Protein AF-A0A9P6QU94-F1 (afdb_monomer_lite)

Sequence (154 aa):
MSHHCHNEAHAHGHGHSHGHGHDDHDHDHDESPDSGLVHESLYQRIDHDNVTCLNEAEPNSGRSVIKPWHEKMDDTKFVESDADEQLIFRIPFTGLVKLKSITLRNDSGETAPRKMKAFINKDDLDFDNAESTVPTQEWDLVEDTHGQVAEYST

Radius of gyration: 29.82 Å; chains: 1; bounding box: 82×68×72 Å

Organism: NCBI:txid64522

Secondary structure (DSSP, 8-state):
-----------------------------------S-----GGGGB-GGG-EEETBSSTTHHHHT---GGGTT-TTS---BSSSS--EEE--BSS-----EEEE---SSTTS--EEEE-SS-S---HHHHHHSPPSEEEEPPPPSSSPPEEEE-

Foldseek 3Di:
DDDDDDDDDDDDDDDDDDDDDDDPPPPPPPCPPDDDDPPPDCLVFWPLVPKDKPQWQDHCLLSQQSDDPVCPLPPPRHTAGNPDLDMDIDIDTNDDDDAFKDKDWFDADPSGDQKDFAAPPDPPDDPVCVVVDDGP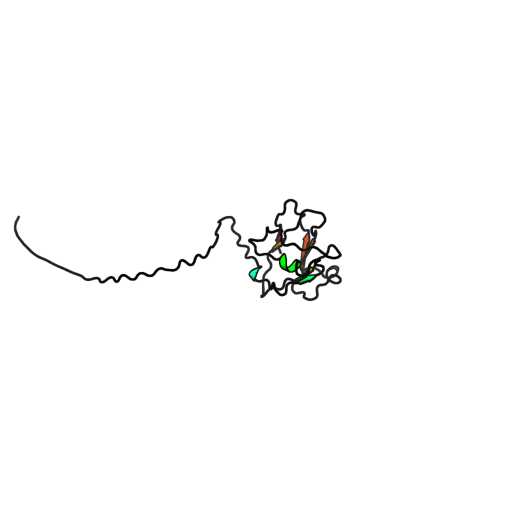DMDGDDRDPDRDIDIGGD

pLDDT: mean 79.95, std 20.65, range [36.78, 97.12]

InterPro domains:
  IPR008979 Galactose-binding-like domain superfamily [SSF49785] (30-149)
  IPR010400 PITH domain [PF06201] (38-153)
  IPR010400 PITH domain [PS51532] (31-154)
  IPR037047 PITH domain superfamily [G3DSA:2.60.120.470] (30-154)
  IPR045099 PITH domain-containing protein 1-like [PTHR12175] (16-153)

Structure (mmCIF, N/CA/C/O backbone):
data_AF-A0A9P6QU94-F1
#
_entry.id   AF-A0A9P6QU94-F1
#
loop_
_atom_site.group_PDB
_atom_site.id
_atom_site.type_symbol
_atom_site.label_atom_id
_atom_site.label_alt_id
_atom_site.label_comp_id
_atom_site.label_asym_id
_atom_site.label_entity_id
_atom_site.label_seq_id
_atom_site.pdbx_PDB_ins_code
_atom_site.Cartn_x
_atom_site.Cartn_y
_atom_site.Cartn_z
_atom_site.occupancy
_atom_site.B_iso_or_equiv
_atom_site.auth_seq_id
_atom_site.auth_comp_id
_atom_site.auth_asym_id
_atom_site.auth_atom_id
_atom_site.pdbx_PDB_model_num
ATOM 1 N N . MET A 1 1 ? 67.430 -48.286 55.927 1.00 39.34 1 MET A N 1
ATOM 2 C CA . MET A 1 1 ? 65.963 -48.109 55.903 1.00 39.34 1 MET A CA 1
ATOM 3 C C . MET A 1 1 ? 65.437 -49.151 54.918 1.00 39.34 1 MET A C 1
ATOM 5 O O . MET A 1 1 ? 65.597 -48.956 53.728 1.00 39.34 1 MET A O 1
ATOM 9 N N . SER A 1 2 ? 65.241 -50.411 55.307 1.00 38.47 2 SER A N 1
ATOM 10 C CA . SER A 1 2 ? 64.190 -50.974 56.178 1.00 38.47 2 SER A CA 1
ATOM 11 C C . SER A 1 2 ? 62.830 -51.123 55.472 1.00 38.47 2 SER A C 1
ATOM 13 O O . SER A 1 2 ? 62.085 -50.162 55.385 1.00 38.47 2 SER A O 1
ATOM 15 N N . HIS A 1 3 ? 62.569 -52.357 55.014 1.00 44.31 3 HIS A N 1
ATOM 16 C CA . HIS A 1 3 ? 61.341 -53.169 55.144 1.00 44.31 3 HIS A CA 1
ATOM 17 C C . HIS A 1 3 ? 59.949 -52.685 54.638 1.00 44.31 3 HIS A C 1
ATOM 19 O O . HIS A 1 3 ? 59.348 -51.796 55.215 1.00 44.31 3 HIS A O 1
ATOM 25 N N . HIS A 1 4 ? 59.410 -53.479 53.690 1.00 43.16 4 HIS A N 1
ATOM 26 C CA . HIS A 1 4 ? 58.089 -54.167 53.654 1.00 43.16 4 HIS A CA 1
ATOM 27 C C . HIS A 1 4 ? 56.714 -53.426 53.586 1.00 43.16 4 HIS A C 1
ATOM 29 O O . HIS A 1 4 ? 56.308 -52.778 54.537 1.00 43.16 4 HIS A O 1
ATOM 35 N N . CYS A 1 5 ? 55.936 -53.828 52.553 1.00 43.69 5 CYS A N 1
ATOM 36 C CA . CYS A 1 5 ? 54.506 -54.264 52.503 1.00 43.69 5 CYS A CA 1
ATOM 37 C C . CYS A 1 5 ? 53.276 -53.306 52.477 1.00 43.69 5 CYS A C 1
ATOM 39 O O . CYS A 1 5 ? 53.200 -52.379 53.269 1.00 43.69 5 CYS A O 1
ATOM 41 N N . HIS A 1 6 ? 52.256 -53.752 51.691 1.00 41.62 6 HIS A N 1
ATOM 42 C CA . HIS A 1 6 ? 50.779 -53.495 51.711 1.00 41.62 6 HIS A CA 1
ATOM 43 C C . HIS A 1 6 ? 50.284 -52.062 51.379 1.00 41.62 6 HIS A C 1
ATOM 45 O O . HIS A 1 6 ? 50.983 -51.112 51.679 1.00 41.62 6 HIS A O 1
ATOM 51 N N . ASN A 1 7 ? 49.088 -51.755 50.846 1.00 39.59 7 ASN A N 1
ATOM 52 C CA . ASN A 1 7 ? 47.907 -52.395 50.218 1.00 39.59 7 ASN A CA 1
ATOM 53 C C . ASN A 1 7 ? 46.872 -51.251 49.977 1.00 39.59 7 ASN A C 1
ATOM 55 O O . ASN A 1 7 ? 47.083 -50.152 50.478 1.00 39.59 7 ASN A O 1
ATOM 59 N N . GLU A 1 8 ? 45.743 -51.561 49.318 1.00 41.88 8 GLU A N 1
ATOM 60 C CA . GLU A 1 8 ? 44.459 -50.808 49.243 1.00 41.88 8 GLU A CA 1
ATOM 61 C C . GLU A 1 8 ? 44.306 -49.788 48.094 1.00 41.88 8 GLU A C 1
ATOM 63 O O . GLU A 1 8 ? 45.234 -49.051 47.793 1.00 41.88 8 GLU A O 1
ATOM 68 N N . ALA A 1 9 ? 43.147 -49.551 47.462 1.00 43.12 9 ALA A N 1
ATOM 69 C CA . ALA A 1 9 ? 41.930 -50.282 47.046 1.00 43.12 9 ALA A CA 1
ATOM 70 C C . ALA A 1 9 ? 40.919 -49.208 46.534 1.00 43.12 9 ALA A C 1
ATOM 72 O O . ALA A 1 9 ? 41.046 -48.046 46.909 1.00 43.12 9 ALA A O 1
ATOM 73 N N . HIS A 1 10 ? 39.881 -49.628 45.780 1.00 38.03 10 HIS A N 1
ATOM 74 C CA . HIS A 1 10 ? 38.630 -48.898 45.415 1.00 38.03 10 HIS A CA 1
ATOM 75 C C . HIS A 1 10 ? 38.697 -47.947 44.187 1.00 38.03 10 HIS A C 1
ATOM 77 O O . HIS A 1 10 ? 39.646 -47.194 44.052 1.00 38.03 10 HIS A O 1
ATOM 83 N N . ALA A 1 11 ? 37.736 -47.851 43.251 1.00 41.53 11 ALA A N 1
ATOM 84 C CA . ALA A 1 11 ? 36.452 -48.518 42.993 1.00 41.53 11 ALA A CA 1
ATOM 85 C C . ALA A 1 11 ? 35.914 -48.162 41.569 1.00 41.53 11 ALA A C 1
ATOM 87 O O . ALA A 1 11 ? 36.226 -47.107 41.034 1.00 41.53 11 ALA A O 1
ATOM 88 N N . HIS A 1 12 ? 35.102 -49.076 41.015 1.00 43.19 12 HIS A N 1
ATOM 89 C CA . HIS A 1 12 ? 33.995 -49.005 40.028 1.00 43.19 12 HIS A CA 1
ATOM 90 C C . HIS A 1 12 ? 33.697 -47.755 39.162 1.00 43.19 12 HIS A C 1
ATOM 92 O O . HIS A 1 12 ? 33.525 -46.655 39.674 1.00 43.19 12 HIS A O 1
ATOM 98 N N . GLY A 1 13 ? 33.356 -47.993 37.881 1.00 36.78 13 GLY A N 1
ATOM 99 C CA . GLY A 1 13 ? 32.503 -47.086 37.093 1.00 36.78 13 GLY A CA 1
ATOM 100 C C . GLY A 1 13 ? 32.237 -47.521 35.642 1.00 36.78 13 GLY A C 1
ATOM 101 O O . GLY A 1 13 ? 33.089 -47.350 34.781 1.00 36.78 13 GLY A O 1
ATOM 102 N N . HIS A 1 14 ? 31.045 -48.071 35.381 1.00 48.53 14 HIS A N 1
ATOM 103 C CA . HIS A 1 14 ? 30.462 -48.373 34.061 1.00 48.53 14 HIS A CA 1
ATOM 104 C C . HIS A 1 14 ? 30.271 -47.108 33.197 1.00 48.53 14 HIS A C 1
ATOM 106 O O . HIS A 1 14 ? 29.792 -46.100 33.708 1.00 48.53 14 HIS A O 1
ATOM 112 N N . GLY A 1 15 ? 30.506 -47.188 31.881 1.00 37.91 15 GLY A N 1
ATOM 113 C CA . GLY A 1 15 ? 30.147 -46.123 30.933 1.00 37.91 15 GLY A CA 1
ATOM 114 C C . GLY A 1 15 ? 29.802 -46.669 29.548 1.00 37.91 15 GLY A C 1
ATOM 115 O O . GLY A 1 15 ? 30.680 -47.099 28.809 1.00 37.91 15 GLY A O 1
ATOM 116 N N . HIS A 1 16 ? 28.508 -46.689 29.235 1.00 45.09 16 HIS A N 1
ATOM 117 C CA . HIS A 1 16 ? 27.905 -47.162 27.990 1.00 45.09 16 HIS A CA 1
ATOM 118 C C . HIS A 1 16 ? 28.180 -46.203 26.819 1.00 45.09 16 HIS A C 1
ATOM 120 O O . HIS A 1 16 ? 27.986 -44.998 26.958 1.00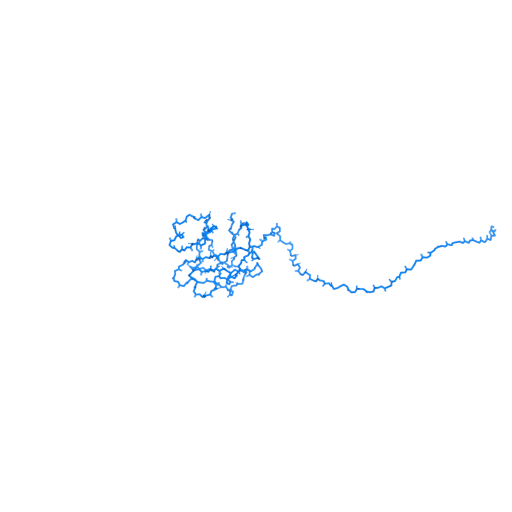 45.09 16 HIS A O 1
ATOM 126 N N . SER A 1 17 ? 28.560 -46.732 25.650 1.00 50.50 17 SER A N 1
ATOM 127 C CA . SER A 1 17 ? 28.591 -45.971 24.397 1.00 50.50 17 SER A CA 1
ATOM 128 C C . SER A 1 17 ? 27.202 -45.965 23.753 1.00 50.50 17 SER A C 1
ATOM 130 O O . SER A 1 17 ? 26.735 -47.006 23.290 1.00 50.50 17 SER A O 1
ATOM 132 N N . HIS A 1 18 ? 26.566 -44.800 23.679 1.00 47.78 18 HIS A N 1
ATOM 133 C CA . HIS A 1 18 ? 25.443 -44.563 22.777 1.00 47.78 18 HIS A CA 1
ATOM 134 C C . HIS A 1 18 ? 25.819 -43.437 21.821 1.00 47.78 18 HIS A C 1
ATOM 136 O O . HIS A 1 18 ? 26.002 -42.294 22.230 1.00 47.78 18 HIS A O 1
ATOM 142 N N . GLY A 1 19 ? 25.949 -43.792 20.543 1.00 47.59 19 GLY A N 1
ATOM 143 C CA . GLY A 1 19 ? 25.890 -42.828 19.460 1.00 47.59 19 GLY A CA 1
ATOM 144 C C . GLY A 1 19 ? 24.465 -42.303 19.339 1.00 47.59 19 GLY A C 1
ATOM 145 O O . GLY A 1 19 ? 23.517 -43.084 19.284 1.00 47.59 19 GLY A O 1
ATOM 146 N N . HIS A 1 20 ? 24.338 -40.986 19.288 1.00 48.16 20 HIS A N 1
ATOM 147 C CA . HIS A 1 20 ? 23.169 -40.305 18.764 1.00 48.16 20 HIS A CA 1
ATOM 148 C C . HIS A 1 20 ? 23.687 -39.153 17.913 1.00 48.16 20 HIS A C 1
ATOM 150 O O . HIS A 1 20 ? 24.205 -38.170 18.437 1.00 48.16 20 HIS A O 1
ATOM 156 N N . GLY A 1 21 ? 23.602 -39.334 16.593 1.00 48.56 21 GLY A N 1
ATOM 157 C CA . GLY A 1 21 ? 23.654 -38.224 15.657 1.00 48.56 21 GLY A CA 1
ATOM 158 C C . GLY A 1 21 ? 22.469 -37.326 15.967 1.00 48.56 21 GLY A C 1
ATOM 159 O O . GLY A 1 21 ? 21.325 -37.782 15.919 1.00 48.56 21 GLY A O 1
ATOM 160 N N . HIS A 1 22 ? 22.765 -36.101 16.378 1.00 51.50 22 HIS A N 1
ATOM 161 C CA . HIS A 1 22 ? 21.770 -35.057 16.441 1.00 51.50 22 HIS A CA 1
ATOM 162 C C . HIS A 1 22 ? 21.806 -34.349 15.097 1.00 51.50 22 HIS A C 1
ATOM 164 O O . HIS A 1 22 ? 22.840 -33.841 14.680 1.00 51.50 22 HIS A O 1
ATOM 170 N N . ASP A 1 23 ? 20.671 -34.457 14.424 1.00 47.38 23 ASP A N 1
ATOM 171 C CA . ASP A 1 23 ? 20.243 -33.678 13.278 1.00 47.38 23 ASP A CA 1
ATOM 172 C C . ASP A 1 23 ? 20.444 -32.195 13.630 1.00 47.38 23 ASP A C 1
ATOM 174 O O . ASP A 1 23 ? 19.755 -31.652 14.501 1.00 47.38 23 ASP A O 1
ATOM 178 N N . ASP A 1 24 ? 21.476 -31.584 13.050 1.00 48.06 24 ASP A N 1
ATOM 179 C CA . ASP A 1 24 ? 21.679 -30.142 13.077 1.00 48.06 24 ASP A CA 1
ATOM 180 C C . ASP A 1 24 ? 20.495 -29.512 12.332 1.00 48.06 24 ASP A C 1
ATOM 182 O O . ASP A 1 24 ? 20.449 -29.468 11.102 1.00 48.06 24 ASP A O 1
ATOM 186 N N . HIS A 1 25 ? 19.497 -29.064 13.095 1.00 56.88 25 HIS A N 1
ATOM 187 C CA . HIS A 1 25 ? 18.503 -28.118 12.615 1.00 56.88 25 HIS A CA 1
ATOM 188 C C . HIS A 1 25 ? 19.222 -26.801 12.320 1.00 56.88 25 HIS A C 1
ATOM 190 O O . HIS A 1 25 ? 19.380 -25.945 13.191 1.00 56.88 25 HIS A O 1
ATOM 196 N N . ASP A 1 26 ? 19.664 -26.683 11.073 1.00 46.38 26 ASP A N 1
ATOM 197 C CA . ASP A 1 26 ? 20.118 -25.460 10.430 1.00 46.38 26 ASP A CA 1
ATOM 198 C C . ASP A 1 26 ? 18.939 -24.472 10.388 1.00 46.38 26 ASP A C 1
ATOM 200 O O . ASP A 1 26 ? 18.133 -24.422 9.459 1.00 46.38 26 ASP A O 1
ATOM 204 N N . HIS A 1 27 ? 18.754 -23.746 11.488 1.00 54.03 27 HIS A N 1
ATOM 205 C CA . HIS A 1 27 ? 18.051 -22.479 11.461 1.00 54.03 27 HIS A CA 1
ATOM 206 C C . HIS A 1 27 ? 19.066 -21.450 10.980 1.00 54.03 27 HIS A C 1
ATOM 208 O O . HIS A 1 27 ? 19.783 -20.866 11.791 1.00 54.03 27 HIS A O 1
ATOM 214 N N . ASP A 1 28 ? 19.128 -21.276 9.659 1.00 45.19 28 ASP A N 1
ATOM 215 C CA . ASP A 1 28 ? 19.763 -20.148 8.979 1.00 45.19 28 ASP A CA 1
ATOM 216 C C . ASP A 1 28 ? 19.126 -18.848 9.500 1.00 45.19 28 ASP A C 1
ATOM 218 O O . ASP A 1 28 ? 18.126 -18.333 8.999 1.00 45.19 28 ASP A O 1
ATOM 222 N N . HIS A 1 29 ? 19.641 -18.386 10.633 1.00 53.47 29 HIS A N 1
ATOM 223 C CA . HIS A 1 29 ? 19.477 -17.032 11.109 1.00 53.47 29 HIS A CA 1
ATOM 224 C C . HIS A 1 29 ? 20.713 -16.305 10.589 1.00 53.47 29 HIS A C 1
ATOM 226 O O . HIS A 1 29 ? 21.772 -16.336 11.218 1.00 53.47 29 HIS A O 1
ATOM 232 N N . ASP A 1 30 ? 20.589 -15.701 9.405 1.00 47.09 30 ASP A N 1
ATOM 233 C CA . ASP A 1 30 ? 21.515 -14.675 8.927 1.00 47.09 30 ASP A CA 1
ATOM 234 C C . ASP A 1 30 ? 21.481 -13.502 9.922 1.00 47.09 30 ASP A C 1
ATOM 236 O O . ASP A 1 30 ? 20.753 -12.523 9.774 1.00 47.09 30 ASP A O 1
ATOM 240 N N . GLU A 1 31 ? 22.215 -13.639 11.024 1.00 50.59 31 GLU A N 1
ATOM 241 C CA . GLU A 1 31 ? 22.538 -12.543 11.923 1.00 50.59 31 GLU A CA 1
ATOM 242 C C . GLU A 1 31 ? 23.781 -11.851 11.374 1.00 50.59 31 GLU A C 1
ATOM 244 O O . GLU A 1 31 ? 24.902 -12.032 11.850 1.00 50.59 31 GLU A O 1
ATOM 249 N N . SER A 1 32 ? 23.576 -11.040 10.339 1.00 49.84 32 SER A N 1
ATOM 250 C CA . SER A 1 32 ? 24.513 -9.987 9.978 1.00 49.84 32 SER A CA 1
ATOM 251 C C . SER A 1 32 ? 24.376 -8.849 11.016 1.00 49.84 32 SER A C 1
ATOM 253 O O . SER A 1 32 ? 23.320 -8.219 11.116 1.00 49.84 32 SER A O 1
ATOM 255 N N . PRO A 1 33 ? 25.399 -8.581 11.860 1.00 49.16 33 PRO A N 1
ATOM 256 C CA . PRO A 1 33 ? 25.282 -7.659 12.983 1.00 49.16 33 PRO A CA 1
ATOM 257 C C . PRO A 1 33 ? 25.566 -6.227 12.522 1.00 49.16 33 PRO A C 1
ATOM 259 O O . PRO A 1 33 ? 26.584 -5.640 12.885 1.00 49.16 33 PRO A O 1
ATOM 262 N N . ASP A 1 34 ? 24.664 -5.656 11.725 1.00 48.69 34 ASP A N 1
ATOM 263 C CA . ASP A 1 34 ? 24.677 -4.226 11.427 1.00 48.69 34 ASP A CA 1
ATOM 264 C C . ASP A 1 34 ? 23.302 -3.601 11.714 1.00 48.69 34 ASP A C 1
ATOM 266 O O . ASP A 1 34 ? 22.320 -3.809 11.009 1.00 48.69 34 ASP A O 1
ATOM 270 N N . SER A 1 35 ? 23.274 -2.820 12.799 1.00 47.25 35 SER A N 1
ATOM 271 C CA . SER A 1 35 ? 22.272 -1.795 13.121 1.00 47.25 35 SER A CA 1
ATOM 272 C C . SER A 1 35 ? 20.906 -2.232 13.691 1.00 47.25 35 SER A C 1
ATOM 274 O O . SER A 1 35 ? 19.857 -1.929 13.142 1.00 47.25 35 SER A O 1
ATOM 276 N N . GLY A 1 36 ? 20.904 -2.817 14.896 1.00 41.78 36 GLY A N 1
ATOM 277 C CA . GLY A 1 36 ? 20.263 -2.232 16.099 1.00 41.78 36 GLY A CA 1
ATOM 278 C C . GLY A 1 36 ? 18.762 -1.877 16.149 1.00 41.78 36 GLY A C 1
ATOM 279 O O . GLY A 1 36 ? 18.311 -1.399 17.189 1.00 41.78 36 GLY A O 1
ATOM 280 N N . LEU A 1 37 ? 17.974 -2.117 15.107 1.00 43.78 37 LEU A N 1
ATOM 281 C CA . LEU A 1 37 ? 16.516 -2.036 15.110 1.00 43.78 37 LEU A CA 1
ATOM 282 C C . LEU A 1 37 ? 15.999 -3.194 14.264 1.00 43.78 37 LEU A C 1
ATOM 284 O O . LEU A 1 37 ? 15.850 -3.075 13.051 1.00 43.78 37 LEU A O 1
ATOM 288 N N . VAL A 1 38 ? 15.677 -4.319 14.901 1.00 50.66 38 VAL A N 1
ATOM 289 C CA . VAL A 1 38 ? 14.786 -5.294 14.269 1.00 50.66 38 VAL A CA 1
ATOM 290 C C . VAL A 1 38 ? 13.407 -4.628 14.228 1.00 50.66 38 VAL A C 1
ATOM 292 O O . VAL A 1 38 ? 12.594 -4.770 15.143 1.00 50.66 38 VAL A O 1
ATOM 295 N N . HIS A 1 39 ? 13.166 -3.780 13.226 1.00 58.62 39 HIS A N 1
ATOM 296 C CA . HIS A 1 39 ? 11.819 -3.366 12.862 1.00 58.62 39 HIS A CA 1
ATOM 297 C C . HIS A 1 39 ? 11.119 -4.639 12.392 1.00 58.62 39 HIS A C 1
ATOM 299 O O . HIS A 1 39 ? 11.284 -5.074 11.256 1.00 58.62 39 HIS A O 1
ATOM 305 N N . GLU A 1 40 ? 10.418 -5.297 13.317 1.00 75.50 40 GLU A N 1
ATOM 306 C CA . GLU A 1 40 ? 9.641 -6.492 13.015 1.00 75.50 40 GLU A CA 1
ATOM 307 C C . GLU A 1 40 ? 8.615 -6.137 11.938 1.00 75.50 40 GLU A C 1
ATOM 309 O O . GLU A 1 40 ? 7.642 -5.418 12.182 1.00 75.50 40 GLU A O 1
ATOM 314 N N . SER A 1 41 ? 8.895 -6.582 10.715 1.00 89.00 41 SER A N 1
ATOM 315 C CA . SER A 1 41 ? 8.035 -6.343 9.568 1.00 89.00 41 SER A CA 1
ATOM 316 C C . SER A 1 41 ? 6.658 -6.944 9.834 1.00 89.00 41 SER A C 1
ATOM 318 O O . SER A 1 41 ? 6.532 -8.112 10.203 1.00 89.00 41 SER A O 1
ATOM 320 N N . LEU A 1 42 ? 5.603 -6.169 9.580 1.00 93.56 42 LEU A N 1
ATOM 321 C CA . LEU A 1 42 ? 4.230 -6.661 9.697 1.00 93.56 42 LEU A CA 1
ATOM 322 C C . LEU A 1 42 ? 3.827 -7.588 8.542 1.00 93.56 42 LEU A C 1
ATOM 324 O O . LEU A 1 42 ? 2.687 -8.038 8.517 1.00 93.56 42 LEU A O 1
ATOM 328 N N . TYR A 1 43 ? 4.736 -7.916 7.617 1.00 94.62 43 TYR A N 1
ATOM 329 C CA . TYR A 1 43 ? 4.453 -8.746 6.445 1.00 94.62 43 TYR A CA 1
ATOM 330 C C . TYR A 1 43 ? 3.743 -10.065 6.791 1.00 94.62 43 TYR A C 1
ATOM 332 O O . TYR A 1 43 ? 2.748 -10.415 6.164 1.00 94.62 43 TYR A O 1
ATOM 340 N N . GLN A 1 44 ? 4.186 -10.772 7.836 1.00 94.12 44 GLN A N 1
ATOM 341 C CA . GLN A 1 44 ? 3.558 -12.029 8.282 1.00 94.12 44 GLN A CA 1
ATOM 342 C C . GLN A 1 44 ? 2.183 -11.835 8.943 1.00 94.12 44 GLN A C 1
ATOM 344 O O . GLN A 1 44 ? 1.438 -12.793 9.132 1.00 94.12 44 GLN A O 1
ATOM 349 N N . ARG A 1 45 ? 1.855 -10.604 9.344 1.00 95.94 45 ARG A N 1
ATOM 350 C CA . ARG A 1 45 ? 0.576 -10.240 9.965 1.00 95.94 45 ARG A CA 1
ATOM 351 C C . ARG A 1 45 ? -0.446 -9.751 8.942 1.00 95.94 45 ARG A C 1
ATOM 353 O O . ARG A 1 45 ? -1.594 -9.555 9.325 1.00 95.94 45 ARG A O 1
ATOM 360 N N . ILE A 1 46 ? -0.056 -9.535 7.688 1.00 96.81 46 ILE A N 1
ATOM 361 C CA . ILE A 1 46 ? -0.967 -9.136 6.613 1.00 96.81 46 ILE A CA 1
ATOM 362 C C . ILE A 1 46 ? -1.752 -10.363 6.143 1.00 96.81 46 ILE A C 1
ATOM 364 O O . ILE A 1 46 ? -1.191 -11.442 5.952 1.00 96.81 46 ILE A O 1
ATOM 368 N N . ASP A 1 47 ? -3.057 -10.196 5.961 1.00 96.75 47 ASP A N 1
ATOM 369 C CA . ASP A 1 47 ? -3.913 -11.176 5.300 1.00 96.75 47 ASP A CA 1
ATOM 370 C C . ASP A 1 47 ? -3.834 -10.968 3.783 1.00 96.75 47 ASP A C 1
ATOM 372 O O . ASP A 1 47 ? -4.648 -10.272 3.177 1.00 96.75 47 ASP A O 1
ATOM 376 N N . HIS A 1 48 ? -2.785 -11.537 3.185 1.00 95.56 48 HIS A N 1
ATOM 377 C CA . HIS A 1 48 ? -2.444 -11.353 1.772 1.00 95.56 48 HIS A CA 1
ATOM 378 C C . HIS A 1 48 ? -3.571 -11.763 0.827 1.00 95.56 48 HIS A C 1
ATOM 380 O O . HIS A 1 48 ? -3.717 -11.152 -0.226 1.00 95.56 48 HIS A O 1
ATOM 386 N N . ASP A 1 49 ? -4.370 -12.771 1.185 1.00 95.56 49 ASP A N 1
ATOM 387 C CA . ASP A 1 49 ? -5.463 -13.264 0.342 1.00 95.56 49 ASP A CA 1
ATOM 388 C C . ASP A 1 49 ? -6.613 -12.271 0.196 1.00 95.56 49 ASP A C 1
ATOM 390 O O . ASP A 1 49 ? -7.297 -12.282 -0.825 1.00 95.56 49 ASP A O 1
ATOM 394 N N . ASN A 1 50 ? -6.781 -11.386 1.178 1.00 95.88 50 ASN A N 1
ATOM 395 C CA . ASN A 1 50 ? -7.829 -10.370 1.194 1.00 95.88 50 ASN A CA 1
ATOM 396 C C . ASN A 1 50 ? -7.300 -8.953 0.917 1.00 95.88 50 ASN A C 1
ATOM 398 O O . ASN A 1 50 ? -8.038 -7.980 1.088 1.00 95.88 50 ASN A O 1
ATOM 402 N N . VAL A 1 51 ? -6.039 -8.815 0.489 1.00 96.69 51 VAL A N 1
ATOM 403 C CA . VAL A 1 51 ? -5.520 -7.538 -0.014 1.00 96.69 51 VAL A CA 1
ATOM 404 C C . VAL A 1 51 ? -6.213 -7.205 -1.328 1.00 96.69 51 VAL A C 1
ATOM 406 O O . VAL A 1 51 ? -6.234 -8.015 -2.253 1.00 96.69 51 VAL A O 1
ATOM 409 N N . THR A 1 52 ? -6.728 -5.983 -1.426 1.00 96.38 52 THR A N 1
ATOM 410 C CA . THR A 1 52 ? -7.327 -5.461 -2.658 1.00 96.38 52 THR A CA 1
ATOM 411 C C . THR A 1 52 ? -6.690 -4.132 -3.032 1.00 96.38 52 THR A C 1
ATOM 413 O O . THR A 1 52 ? -6.383 -3.324 -2.151 1.00 96.38 52 THR A O 1
ATOM 416 N N . CYS A 1 53 ? -6.543 -3.884 -4.331 1.00 96.88 53 CYS A N 1
ATOM 417 C CA . CYS A 1 53 ? -6.091 -2.610 -4.872 1.00 96.88 53 CYS A CA 1
ATOM 418 C C . CYS A 1 53 ? -7.144 -2.082 -5.852 1.00 96.88 53 CYS A C 1
ATOM 420 O O . CYS A 1 53 ? -7.585 -2.810 -6.737 1.00 96.88 53 CYS A O 1
ATOM 422 N N . LEU A 1 54 ? -7.598 -0.843 -5.663 1.00 96.25 54 LEU A N 1
ATOM 423 C CA . LEU A 1 54 ? -8.491 -0.177 -6.609 1.00 96.25 54 LEU A CA 1
ATOM 424 C C . LEU A 1 54 ? -7.667 0.611 -7.627 1.00 96.25 54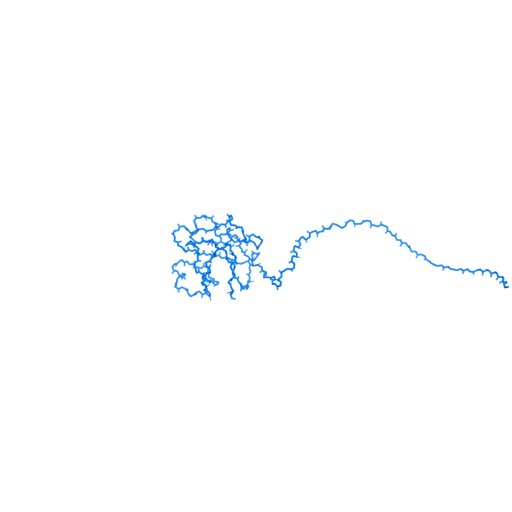 LEU A C 1
ATOM 426 O O . LEU A 1 54 ? -6.683 1.247 -7.248 1.00 96.25 54 LEU A O 1
ATOM 430 N N . ASN A 1 55 ? -8.144 0.617 -8.877 1.00 96.56 55 ASN A N 1
ATOM 431 C CA . ASN A 1 55 ? -7.499 1.239 -10.039 1.00 96.56 55 ASN A CA 1
ATOM 432 C C . ASN A 1 55 ? -6.142 0.613 -10.416 1.00 96.56 55 ASN A C 1
ATOM 434 O O . ASN A 1 55 ? -5.321 1.286 -11.017 1.00 96.56 55 ASN A O 1
ATOM 438 N N . GLU A 1 56 ? -5.892 -0.659 -10.087 1.00 97.12 56 GLU A N 1
ATOM 439 C CA . GLU A 1 56 ? -4.735 -1.389 -10.626 1.00 97.12 56 GLU A CA 1
ATOM 440 C C . GLU A 1 56 ? -4.963 -1.773 -12.100 1.00 97.12 56 GLU A C 1
ATOM 442 O O . GLU A 1 56 ? -6.028 -2.290 -12.439 1.00 97.12 56 GLU A O 1
ATOM 447 N N . ALA A 1 57 ? -3.971 -1.539 -12.964 1.00 96.88 57 ALA A N 1
ATOM 448 C CA . ALA A 1 57 ? -4.030 -1.883 -14.390 1.00 96.88 57 ALA A CA 1
ATOM 449 C C . ALA A 1 57 ? -4.069 -3.401 -14.614 1.00 96.88 57 ALA A C 1
ATOM 451 O O . ALA A 1 57 ? -4.879 -3.924 -15.378 1.00 96.88 57 ALA A O 1
ATOM 452 N N . GLU A 1 58 ? -3.215 -4.125 -13.889 1.00 97.12 58 GLU A N 1
ATOM 453 C CA . GLU A 1 58 ? -3.158 -5.582 -13.926 1.00 97.12 58 GLU A CA 1
ATOM 454 C C . GLU A 1 58 ? -3.813 -6.172 -12.663 1.00 97.12 58 GLU A C 1
ATOM 456 O O . GLU A 1 58 ? -3.438 -5.794 -11.544 1.00 97.12 58 GLU A O 1
ATOM 461 N N . PRO A 1 59 ? -4.753 -7.129 -12.792 1.00 96.06 59 PRO A N 1
ATOM 462 C CA . PRO A 1 59 ? -5.433 -7.718 -11.644 1.00 96.06 59 PRO A CA 1
ATOM 463 C C . PRO A 1 59 ? -4.467 -8.370 -10.648 1.00 96.06 59 PRO A C 1
ATOM 465 O O . PRO A 1 59 ? -3.686 -9.251 -11.012 1.00 96.06 59 PRO A O 1
ATOM 468 N N . ASN A 1 60 ? -4.610 -8.046 -9.361 1.00 95.12 60 ASN A N 1
ATOM 469 C CA . ASN A 1 60 ? -3.768 -8.505 -8.249 1.00 95.12 60 ASN A CA 1
ATOM 470 C C . ASN A 1 60 ? -2.317 -7.981 -8.259 1.00 95.12 60 ASN A C 1
ATOM 472 O O . ASN A 1 60 ? -1.507 -8.433 -7.439 1.00 95.12 60 ASN A O 1
ATOM 476 N N . SER A 1 61 ? -1.966 -7.031 -9.129 1.00 96.44 61 SER A N 1
ATOM 477 C CA . SER A 1 61 ? -0.634 -6.414 -9.125 1.00 96.44 61 SER A CA 1
ATOM 478 C C . SER A 1 61 ? -0.368 -5.653 -7.820 1.00 96.44 61 SER A C 1
ATOM 480 O O . SER A 1 61 ? 0.694 -5.827 -7.217 1.00 96.44 61 SER A O 1
ATOM 482 N N . GLY A 1 62 ? -1.361 -4.946 -7.276 1.00 95.44 62 GLY A N 1
ATOM 483 C CA . GLY A 1 62 ? -1.261 -4.244 -5.997 1.00 95.44 62 GLY A CA 1
ATOM 484 C C . GLY A 1 62 ? -1.073 -5.175 -4.792 1.00 95.44 62 GLY A C 1
ATOM 485 O O . GLY A 1 62 ? -0.413 -4.817 -3.817 1.00 95.44 62 GLY A O 1
ATOM 486 N N . ARG A 1 63 ? -1.576 -6.412 -4.864 1.00 95.94 63 ARG A N 1
ATOM 487 C CA . ARG A 1 63 ? -1.259 -7.452 -3.871 1.00 95.94 63 ARG A CA 1
ATOM 488 C C . ARG A 1 63 ? 0.190 -7.921 -4.013 1.00 95.94 63 ARG A C 1
ATOM 490 O O . ARG A 1 63 ? 0.869 -8.122 -3.011 1.00 95.94 63 ARG A O 1
ATOM 497 N N . SER A 1 64 ? 0.661 -8.101 -5.246 1.00 94.81 64 SER A N 1
ATOM 498 C CA . SER A 1 64 ? 1.986 -8.664 -5.537 1.00 94.81 64 SER A CA 1
ATOM 499 C C . SER A 1 64 ? 3.157 -7.772 -5.104 1.00 94.81 64 SER A C 1
ATOM 501 O O . SER A 1 64 ? 4.243 -8.283 -4.826 1.00 94.81 64 SER A O 1
ATOM 503 N N . VAL A 1 65 ? 2.937 -6.456 -5.002 1.00 95.50 65 VAL A N 1
ATOM 504 C CA . VAL A 1 65 ? 3.958 -5.492 -4.556 1.00 95.50 65 VAL A CA 1
ATOM 505 C C . VAL A 1 65 ? 4.155 -5.458 -3.041 1.00 95.50 65 VAL A C 1
ATOM 507 O O . VAL A 1 65 ? 5.150 -4.907 -2.565 1.00 95.50 65 VAL A O 1
ATOM 510 N N . ILE A 1 66 ? 3.258 -6.075 -2.264 1.00 95.56 66 ILE A N 1
ATOM 511 C CA . ILE A 1 66 ? 3.488 -6.301 -0.837 1.00 95.56 66 ILE A CA 1
ATOM 512 C C . ILE A 1 66 ? 4.466 -7.466 -0.722 1.00 95.56 66 ILE A C 1
ATOM 514 O O . ILE A 1 66 ? 4.117 -8.619 -0.964 1.00 95.56 66 ILE A O 1
ATOM 518 N N . LYS A 1 67 ? 5.711 -7.152 -0.359 1.00 93.00 67 LYS A N 1
ATOM 519 C CA . LYS A 1 67 ? 6.841 -8.087 -0.388 1.00 93.00 67 LYS A CA 1
ATOM 520 C C . LYS A 1 67 ? 7.457 -8.293 0.995 1.00 93.00 67 LYS A C 1
ATOM 522 O O . LYS A 1 67 ? 7.431 -7.376 1.824 1.00 93.00 67 LYS A O 1
ATOM 527 N N . PRO A 1 68 ? 8.062 -9.465 1.257 1.00 92.25 68 PRO A N 1
ATOM 528 C CA . PRO A 1 68 ? 8.856 -9.660 2.458 1.00 92.25 68 PRO A CA 1
ATOM 529 C C . PRO A 1 68 ? 10.111 -8.774 2.422 1.00 92.25 68 PRO A C 1
ATOM 531 O O . PRO A 1 68 ? 10.594 -8.378 1.362 1.00 92.25 68 PRO A O 1
ATOM 534 N N . TRP A 1 69 ? 10.685 -8.489 3.593 1.00 88.81 69 TRP A N 1
ATOM 535 C CA . TRP A 1 69 ? 11.803 -7.542 3.730 1.00 88.81 69 TRP A CA 1
ATOM 536 C C . TRP A 1 69 ? 13.041 -7.876 2.877 1.00 88.81 69 TRP A C 1
ATOM 538 O O . TRP A 1 69 ? 13.764 -6.969 2.454 1.00 88.81 69 TRP A O 1
ATOM 548 N N . HIS A 1 70 ? 13.298 -9.160 2.615 1.00 89.81 70 HIS A N 1
ATOM 549 C CA . HIS A 1 70 ? 14.421 -9.603 1.784 1.00 89.81 70 HIS A CA 1
ATOM 550 C C . HIS A 1 70 ? 14.187 -9.350 0.281 1.00 89.81 70 HIS A C 1
ATOM 552 O O . HIS A 1 70 ? 15.150 -9.132 -0.443 1.00 89.81 70 HIS A O 1
ATOM 558 N N . GLU A 1 71 ? 12.931 -9.268 -0.174 1.00 90.81 71 GLU A N 1
ATOM 559 C CA . GLU A 1 71 ? 12.548 -8.936 -1.561 1.00 90.81 71 GLU A CA 1
ATOM 560 C C . GLU A 1 71 ? 12.267 -7.432 -1.758 1.00 90.81 71 GLU A C 1
ATOM 562 O O . GLU A 1 71 ? 11.811 -7.001 -2.819 1.00 90.81 71 GLU A O 1
ATOM 567 N N . LYS A 1 72 ? 12.528 -6.577 -0.758 1.00 88.62 72 LYS A N 1
ATOM 568 C CA . LYS A 1 72 ? 12.193 -5.140 -0.846 1.00 88.62 72 LYS A CA 1
ATOM 569 C C . LYS A 1 72 ? 12.835 -4.424 -2.045 1.00 88.62 72 LYS A C 1
ATOM 571 O O . LYS A 1 72 ? 12.278 -3.441 -2.518 1.00 88.62 72 LYS A O 1
ATOM 576 N N . MET A 1 73 ? 13.957 -4.947 -2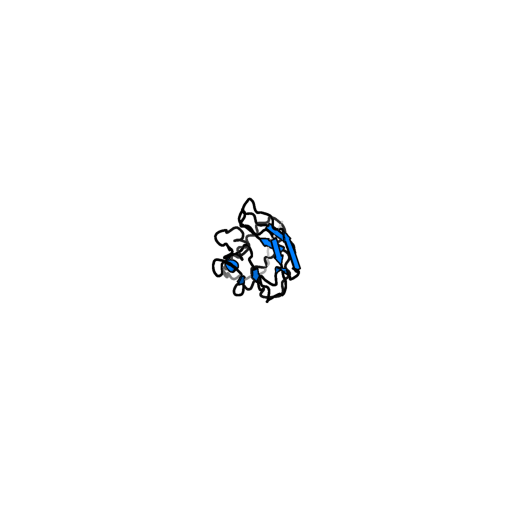.547 1.00 89.56 73 MET A N 1
ATOM 577 C CA . MET A 1 73 ? 14.704 -4.414 -3.696 1.00 89.56 73 MET A CA 1
ATOM 578 C C . MET A 1 73 ? 14.321 -5.057 -5.045 1.00 89.56 73 MET A C 1
ATOM 580 O O . MET A 1 73 ? 14.921 -4.721 -6.056 1.00 89.56 73 MET A O 1
ATOM 584 N N . ASP A 1 74 ? 13.379 -6.005 -5.069 1.00 89.19 74 ASP A N 1
ATOM 585 C CA . ASP A 1 74 ? 12.938 -6.683 -6.295 1.00 89.19 74 ASP A CA 1
ATOM 586 C C . ASP A 1 74 ? 11.941 -5.828 -7.097 1.00 89.19 74 ASP A C 1
ATOM 588 O O . ASP A 1 74 ? 10.791 -5.676 -6.687 1.00 89.19 74 ASP A O 1
ATOM 592 N N . ASP A 1 75 ? 12.365 -5.292 -8.239 1.00 87.75 75 ASP A N 1
ATOM 593 C CA . ASP A 1 75 ? 11.526 -4.465 -9.121 1.00 87.75 75 ASP A CA 1
ATOM 594 C C . ASP A 1 75 ? 10.753 -5.282 -10.175 1.00 87.75 75 ASP A C 1
ATOM 596 O O . ASP A 1 75 ? 10.082 -4.718 -11.034 1.00 87.75 75 ASP A O 1
ATOM 600 N N . THR A 1 76 ? 10.814 -6.621 -10.140 1.00 91.44 76 THR A N 1
ATOM 601 C CA . THR A 1 76 ? 10.050 -7.456 -11.089 1.00 91.44 76 THR A CA 1
ATOM 602 C C . THR A 1 76 ? 8.543 -7.431 -10.833 1.00 91.44 76 THR A C 1
ATOM 604 O O . THR A 1 76 ? 7.761 -7.715 -11.741 1.00 91.44 76 THR A O 1
ATOM 607 N N . LYS A 1 77 ? 8.134 -7.087 -9.605 1.00 92.12 77 LYS A N 1
ATOM 608 C CA . LYS A 1 77 ? 6.738 -6.915 -9.194 1.00 92.12 77 LYS A CA 1
ATOM 609 C C . LYS A 1 77 ? 6.476 -5.431 -8.979 1.00 92.12 77 LYS A C 1
ATOM 611 O O . LYS A 1 77 ? 7.082 -4.818 -8.100 1.00 92.12 77 LYS A O 1
ATOM 616 N N . PHE A 1 78 ? 5.543 -4.885 -9.743 1.00 93.25 78 PHE A N 1
ATOM 617 C CA . PHE A 1 78 ? 5.129 -3.491 -9.666 1.00 93.25 78 PHE A CA 1
ATOM 618 C C . PHE A 1 78 ? 3.608 -3.389 -9.824 1.00 93.25 78 PHE A C 1
ATOM 620 O O . PHE A 1 78 ? 2.935 -4.360 -10.168 1.00 93.25 78 PHE A O 1
ATOM 627 N N . VAL A 1 79 ? 3.077 -2.206 -9.536 1.00 95.38 79 VAL A N 1
ATOM 628 C CA . VAL A 1 79 ? 1.667 -1.861 -9.704 1.00 95.38 79 VAL A CA 1
ATOM 629 C C . VAL A 1 79 ? 1.603 -0.536 -10.443 1.00 95.38 79 VAL A C 1
ATOM 631 O O . VAL A 1 79 ? 2.270 0.424 -10.062 1.00 95.38 79 VAL A O 1
ATOM 634 N N . GLU A 1 80 ? 0.817 -0.510 -11.508 1.00 94.69 80 GLU A N 1
ATOM 635 C CA . GLU A 1 80 ? 0.508 0.689 -12.282 1.00 94.69 80 GLU A CA 1
ATOM 636 C C . GLU A 1 80 ? -0.985 0.964 -12.178 1.00 94.69 80 GLU A C 1
ATOM 638 O O . GLU A 1 80 ? -1.784 0.038 -11.993 1.00 94.69 80 GLU A O 1
ATOM 643 N N . SER A 1 81 ? -1.359 2.235 -12.274 1.00 95.31 81 SER A N 1
ATOM 644 C CA . SER A 1 81 ? -2.760 2.615 -12.299 1.00 95.31 81 SER A CA 1
ATOM 645 C C . SER A 1 81 ? -3.363 2.503 -13.701 1.00 95.31 81 SER A C 1
ATOM 647 O O . SER A 1 81 ? -2.676 2.743 -14.691 1.00 95.31 81 SER A O 1
ATOM 649 N N . ASP A 1 82 ? -4.638 2.113 -13.794 1.00 95.38 82 ASP A N 1
ATOM 650 C CA . ASP A 1 82 ? -5.306 1.836 -15.081 1.00 95.38 82 ASP A CA 1
ATOM 651 C C . ASP A 1 82 ? -5.788 3.107 -15.799 1.00 95.38 82 ASP A C 1
ATOM 653 O O . ASP A 1 82 ? -5.633 3.249 -17.013 1.00 95.38 82 ASP A O 1
ATOM 657 N N . ALA A 1 83 ? -6.384 4.038 -15.048 1.00 91.50 83 ALA A N 1
ATOM 658 C CA . ALA A 1 83 ? -7.023 5.230 -15.608 1.00 91.50 83 ALA A CA 1
ATOM 659 C C . ALA A 1 83 ? -6.322 6.533 -15.197 1.00 91.50 83 ALA A C 1
ATOM 661 O O . ALA A 1 83 ? -5.791 7.255 -16.041 1.00 91.50 83 ALA A O 1
ATOM 662 N N . ASP A 1 84 ? -6.318 6.824 -13.897 1.00 91.38 84 ASP A N 1
ATOM 663 C CA . ASP A 1 84 ? -5.773 8.057 -13.319 1.00 91.38 84 ASP A CA 1
ATOM 664 C C . ASP A 1 84 ? -4.632 7.757 -12.331 1.00 91.38 84 ASP A C 1
ATOM 666 O O . ASP A 1 84 ? -4.379 6.605 -11.992 1.00 91.38 84 ASP A O 1
ATOM 670 N N . GLU A 1 85 ? -3.947 8.781 -11.815 1.00 91.25 85 GLU A N 1
ATOM 671 C CA . GLU A 1 85 ? -2.769 8.665 -10.926 1.00 91.25 85 GLU A CA 1
ATOM 672 C C . GLU A 1 85 ? -3.062 8.153 -9.495 1.00 91.25 85 G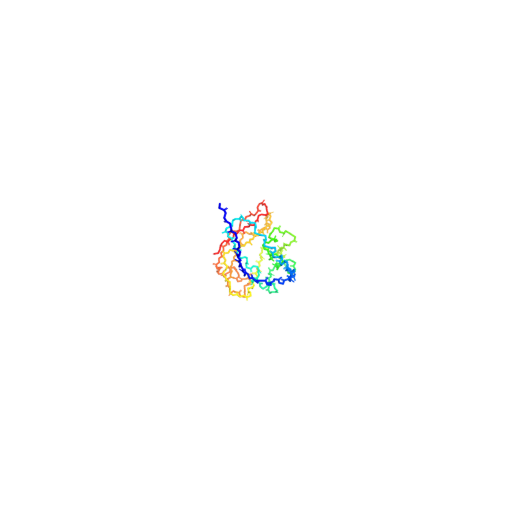LU A C 1
ATOM 674 O O . GLU A 1 85 ? -2.185 8.144 -8.630 1.00 91.25 85 GLU A O 1
ATOM 679 N N . GLN A 1 86 ? -4.303 7.754 -9.207 1.00 93.94 86 GLN A N 1
ATOM 680 C CA . GLN A 1 86 ? -4.754 7.407 -7.860 1.00 93.94 86 GLN A CA 1
ATOM 681 C C . GLN A 1 86 ? -4.881 5.893 -7.681 1.00 93.94 86 GLN A C 1
ATOM 683 O O . GLN A 1 86 ? -5.599 5.235 -8.422 1.00 93.94 86 GLN A O 1
ATOM 688 N N . LEU A 1 87 ? -4.269 5.344 -6.632 1.00 96.00 87 LEU A N 1
ATOM 689 C CA . LEU A 1 87 ? -4.437 3.949 -6.213 1.00 96.00 87 LEU A CA 1
ATOM 690 C C . LEU A 1 87 ? -4.944 3.902 -4.771 1.00 96.00 87 LEU A C 1
ATOM 692 O O . LEU A 1 87 ? -4.507 4.689 -3.928 1.00 96.00 87 LEU A O 1
ATOM 696 N N . ILE A 1 88 ? -5.830 2.953 -4.466 1.00 96.56 88 ILE A N 1
ATOM 697 C CA . ILE A 1 88 ? -6.264 2.684 -3.087 1.00 96.56 88 ILE A CA 1
ATOM 698 C C . ILE A 1 88 ? -5.899 1.251 -2.725 1.00 96.56 88 ILE A C 1
ATOM 700 O O . ILE A 1 88 ? -6.417 0.303 -3.309 1.00 96.56 88 ILE A O 1
ATOM 704 N N . PHE A 1 89 ? -5.045 1.099 -1.714 1.00 97.00 89 PHE A N 1
ATOM 705 C CA . PHE A 1 89 ? -4.679 -0.195 -1.149 1.00 97.00 89 PHE A CA 1
ATOM 706 C C . PHE A 1 89 ? -5.498 -0.468 0.103 1.00 97.00 89 PHE A C 1
ATOM 708 O O . PHE A 1 89 ? -5.512 0.332 1.042 1.00 97.00 89 PHE A O 1
ATOM 715 N N . ARG A 1 90 ? -6.117 -1.644 0.155 1.00 96.81 90 ARG A N 1
ATOM 716 C CA . ARG A 1 90 ? -6.756 -2.159 1.361 1.00 96.81 90 ARG A CA 1
ATOM 717 C C . ARG A 1 90 ? -5.963 -3.351 1.866 1.00 96.81 90 ARG A C 1
ATOM 719 O O . ARG A 1 90 ? -5.925 -4.397 1.225 1.00 96.81 90 ARG A O 1
ATOM 726 N N . ILE A 1 91 ? -5.324 -3.165 3.018 1.00 96.88 91 ILE A N 1
ATOM 727 C CA . ILE A 1 91 ? -4.395 -4.133 3.605 1.00 96.88 91 ILE A CA 1
ATOM 728 C C . ILE A 1 91 ? -4.980 -4.629 4.934 1.00 96.88 91 ILE A C 1
ATOM 730 O O . ILE A 1 91 ? -4.790 -3.981 5.969 1.00 96.88 91 ILE A O 1
ATOM 734 N N . PRO A 1 92 ? -5.742 -5.737 4.932 1.00 96.50 92 PRO A N 1
ATOM 735 C CA . PRO A 1 92 ? -6.219 -6.344 6.165 1.00 96.50 92 PRO A CA 1
ATOM 736 C C . PRO A 1 92 ? -5.070 -7.008 6.932 1.00 96.50 92 PRO A C 1
ATOM 738 O O . PRO A 1 92 ? -4.148 -7.580 6.350 1.00 96.50 92 PRO A O 1
ATOM 741 N N . PHE A 1 93 ? -5.147 -6.961 8.260 1.00 96.25 93 PHE A N 1
ATOM 742 C CA . PHE A 1 93 ? -4.241 -7.684 9.150 1.00 96.25 93 PHE A CA 1
ATOM 743 C C . PHE A 1 93 ? -4.978 -8.850 9.813 1.00 96.25 93 PHE A C 1
ATOM 745 O O . PHE A 1 93 ? -6.147 -8.733 10.175 1.00 96.25 93 PHE A O 1
ATOM 752 N N . THR A 1 94 ? -4.277 -9.959 10.046 1.00 96.06 94 THR A N 1
ATOM 753 C CA . THR A 1 94 ? -4.800 -11.176 10.699 1.00 96.06 94 THR A CA 1
ATOM 754 C C . THR A 1 94 ? -5.011 -11.019 12.210 1.00 96.06 94 THR A C 1
ATOM 756 O O . THR A 1 94 ? -5.457 -11.942 12.890 1.00 96.06 94 THR A O 1
ATOM 759 N N . GLY A 1 95 ? -4.699 -9.846 12.762 1.00 93.81 95 GLY A N 1
ATOM 760 C CA . GLY A 1 95 ? -4.900 -9.512 14.163 1.00 93.81 95 GLY A CA 1
ATOM 761 C C . GLY A 1 95 ? -4.627 -8.039 14.443 1.00 93.81 95 GLY A C 1
ATOM 762 O O . GLY A 1 95 ? -4.314 -7.259 13.545 1.00 93.81 95 GLY A O 1
ATOM 763 N N . LEU A 1 96 ? -4.731 -7.657 15.716 1.00 93.81 96 LEU A N 1
ATOM 764 C CA . LEU A 1 96 ? -4.406 -6.302 16.150 1.00 93.81 96 LEU A CA 1
ATOM 765 C C . LEU A 1 96 ? -2.902 -6.057 16.018 1.00 93.81 96 LEU A C 1
ATOM 767 O O . LEU A 1 96 ? -2.091 -6.766 16.615 1.00 93.81 96 LEU A O 1
ATOM 771 N N . VAL A 1 97 ? -2.545 -5.023 15.264 1.00 93.00 97 VAL A N 1
ATOM 772 C CA . VAL A 1 97 ? -1.165 -4.580 15.067 1.00 93.00 97 VAL A CA 1
ATOM 773 C C . VAL A 1 97 ? -1.029 -3.110 15.439 1.00 93.00 97 VAL A C 1
ATOM 775 O O . VAL A 1 97 ? -2.000 -2.352 15.424 1.00 93.00 97 VAL A O 1
ATOM 778 N N . LYS A 1 98 ? 0.197 -2.697 15.755 1.00 92.00 98 LYS A N 1
ATOM 779 C CA . LYS A 1 98 ? 0.564 -1.286 15.841 1.00 92.00 98 LYS A CA 1
ATOM 780 C C . LYS A 1 98 ? 1.469 -0.961 14.661 1.00 92.00 98 LYS A C 1
ATOM 782 O O . LYS A 1 98 ? 2.605 -1.430 14.624 1.00 92.00 98 LYS A O 1
ATOM 787 N N . LEU A 1 99 ? 0.958 -0.168 13.725 1.00 91.88 99 LEU A N 1
ATOM 788 C CA . LEU A 1 99 ? 1.761 0.410 12.653 1.00 91.88 99 LEU A CA 1
ATOM 789 C C . LEU A 1 99 ? 2.783 1.371 13.289 1.00 91.88 99 LEU A C 1
ATOM 791 O O . LEU A 1 99 ? 2.421 2.136 14.184 1.00 91.88 99 LEU A O 1
ATOM 795 N N . LYS A 1 100 ? 4.058 1.242 12.910 1.00 92.31 100 LYS A N 1
ATOM 796 C CA . LYS A 1 100 ? 5.156 2.117 13.369 1.00 92.31 100 LYS A CA 1
ATOM 797 C C . LYS A 1 100 ? 5.754 2.919 12.221 1.00 92.31 100 LYS A C 1
ATOM 799 O O . LYS A 1 100 ? 6.134 4.072 12.398 1.00 92.31 100 LYS A O 1
ATOM 804 N N . SER A 1 101 ? 5.869 2.277 11.068 1.00 92.31 101 SER A N 1
ATOM 805 C CA . SER A 1 101 ? 6.327 2.886 9.837 1.00 92.31 101 SER A CA 1
ATOM 806 C C . SER A 1 101 ? 5.707 2.172 8.641 1.00 92.31 101 SER A C 1
ATOM 808 O O . SER A 1 101 ? 5.279 1.016 8.734 1.00 92.31 101 SER A O 1
ATOM 810 N N . ILE A 1 102 ? 5.639 2.893 7.528 1.00 93.38 102 ILE A N 1
ATOM 811 C CA . ILE A 1 102 ? 5.326 2.375 6.203 1.00 93.38 102 ILE A CA 1
ATOM 812 C C . ILE A 1 102 ? 6.588 2.516 5.367 1.00 93.38 102 ILE A C 1
ATOM 814 O O . ILE A 1 102 ? 7.229 3.565 5.356 1.00 93.38 102 ILE A O 1
ATOM 818 N N . THR A 1 103 ? 6.941 1.455 4.660 1.00 91.88 103 THR A N 1
ATOM 819 C CA . THR A 1 103 ? 8.109 1.428 3.792 1.00 91.88 103 THR A CA 1
ATOM 820 C C . THR A 1 103 ? 7.643 1.347 2.347 1.00 91.88 103 THR A C 1
ATOM 822 O O . THR A 1 103 ? 6.920 0.416 1.996 1.00 91.88 103 THR A O 1
ATOM 825 N N . LEU A 1 104 ? 8.046 2.311 1.522 1.00 91.56 104 LEU A N 1
ATOM 826 C CA . LEU A 1 104 ? 7.634 2.410 0.125 1.00 91.56 104 LEU A CA 1
ATOM 827 C C . LEU A 1 104 ? 8.863 2.560 -0.773 1.00 91.56 104 LEU A C 1
ATOM 829 O O . LEU A 1 104 ? 9.792 3.307 -0.463 1.00 91.56 104 LEU A O 1
ATOM 833 N N . ARG A 1 105 ? 8.845 1.843 -1.892 1.00 89.56 105 ARG A N 1
ATOM 834 C CA . ARG A 1 105 ? 9.807 1.958 -2.985 1.00 89.56 105 ARG A CA 1
ATOM 835 C C . ARG A 1 105 ? 9.013 2.288 -4.235 1.00 89.56 105 ARG A C 1
ATOM 837 O O . ARG A 1 105 ? 8.045 1.591 -4.522 1.00 89.56 105 ARG A O 1
ATOM 844 N N . ASN A 1 106 ? 9.432 3.327 -4.939 1.00 86.44 106 ASN A N 1
ATOM 845 C CA . ASN A 1 106 ? 8.818 3.773 -6.181 1.00 86.44 106 ASN A CA 1
ATOM 846 C C . ASN A 1 106 ? 9.897 3.874 -7.258 1.00 86.44 106 ASN A C 1
ATOM 848 O O . ASN A 1 106 ? 11.083 3.975 -6.936 1.00 86.44 106 ASN A O 1
ATOM 852 N N . ASP A 1 107 ? 9.472 3.864 -8.517 1.00 78.81 107 ASP A N 1
ATOM 853 C CA . ASP A 1 107 ? 10.367 4.128 -9.640 1.00 78.81 107 ASP A CA 1
ATOM 854 C C . ASP A 1 107 ? 10.730 5.622 -9.720 1.00 78.81 107 ASP A C 1
ATOM 856 O O . ASP A 1 107 ? 10.075 6.477 -9.113 1.00 78.81 107 ASP A O 1
ATOM 860 N N . SER A 1 108 ? 11.786 5.947 -10.461 1.00 71.75 108 SER A N 1
ATOM 861 C CA . SER A 1 108 ? 12.236 7.323 -10.645 1.00 71.75 108 SER A CA 1
ATOM 862 C C . SER A 1 108 ? 11.490 7.966 -11.812 1.00 71.75 108 SER A C 1
ATOM 864 O O . SER A 1 108 ? 11.769 7.667 -12.970 1.00 71.75 108 SER A O 1
ATOM 866 N N . GLY A 1 109 ? 10.588 8.913 -11.541 1.00 76.25 109 GLY A N 1
ATOM 867 C CA . GLY A 1 109 ? 9.980 9.702 -12.612 1.00 76.25 109 GLY A CA 1
ATOM 868 C C . GLY A 1 109 ? 8.642 10.342 -12.276 1.00 76.25 109 GLY A C 1
ATOM 869 O O . GLY A 1 109 ? 8.183 10.352 -11.137 1.00 76.25 109 GLY A O 1
ATOM 870 N N . GLU A 1 110 ? 7.999 10.877 -13.314 1.00 81.00 110 GLU A N 1
ATOM 871 C CA . GLU A 1 110 ? 6.717 11.586 -13.209 1.00 81.00 110 GLU A CA 1
ATOM 872 C C . GLU A 1 110 ? 5.543 10.672 -12.819 1.00 81.00 110 GLU A C 1
ATOM 874 O O . GLU A 1 110 ? 4.501 11.173 -12.407 1.00 81.00 110 GLU A O 1
ATOM 879 N N . THR A 1 111 ? 5.722 9.353 -12.914 1.00 84.00 111 THR A N 1
ATOM 880 C CA . THR A 1 111 ? 4.728 8.327 -12.565 1.00 84.00 111 THR A CA 1
ATOM 881 C C . THR A 1 111 ? 4.761 7.927 -11.089 1.00 84.00 111 THR A C 1
ATOM 883 O O . THR A 1 111 ? 3.876 7.206 -10.630 1.00 84.00 111 THR A O 1
ATOM 886 N N . ALA A 1 112 ? 5.761 8.381 -10.325 1.00 88.12 112 ALA A N 1
ATOM 887 C CA . ALA A 1 112 ? 5.873 8.056 -8.911 1.00 88.12 112 ALA A CA 1
ATOM 888 C C . ALA A 1 112 ? 4.792 8.779 -8.084 1.00 88.12 112 ALA A C 1
ATOM 890 O O . ALA A 1 112 ? 4.567 9.983 -8.270 1.00 88.12 112 ALA A O 1
ATOM 891 N N . PRO A 1 113 ? 4.152 8.096 -7.117 1.00 91.25 113 PRO A N 1
ATOM 892 C CA . PRO A 1 113 ? 3.176 8.738 -6.254 1.00 91.25 113 PRO A CA 1
ATOM 893 C C . PRO A 1 113 ? 3.859 9.810 -5.400 1.00 91.25 113 PRO A C 1
ATOM 895 O O . PRO A 1 113 ? 4.928 9.596 -4.828 1.00 91.25 113 PRO A O 1
ATOM 898 N N . ARG A 1 114 ? 3.209 10.970 -5.282 1.00 91.69 114 ARG A N 1
ATOM 899 C CA . ARG A 1 114 ? 3.741 12.128 -4.539 1.00 91.69 114 ARG A CA 1
ATOM 900 C C . ARG A 1 114 ? 3.174 12.273 -3.137 1.00 91.69 114 ARG A C 1
ATOM 902 O O . ARG A 1 114 ? 3.741 12.982 -2.313 1.00 91.69 114 ARG A O 1
ATOM 909 N N . LYS A 1 115 ? 2.036 11.637 -2.868 1.00 93.94 115 LYS A N 1
ATOM 910 C CA . LYS A 1 115 ? 1.336 11.723 -1.588 1.00 93.94 115 LYS A CA 1
ATOM 911 C C . LYS A 1 115 ? 0.808 10.365 -1.179 1.00 93.94 115 LYS A C 1
ATOM 913 O O . LYS A 1 115 ? 0.292 9.621 -2.006 1.00 93.94 115 LYS A O 1
ATOM 918 N N . MET A 1 116 ? 0.881 10.090 0.115 1.00 95.81 116 MET A N 1
ATOM 919 C CA . MET A 1 116 ? 0.273 8.922 0.736 1.00 95.81 116 MET A CA 1
ATOM 920 C C . MET A 1 116 ? -0.652 9.373 1.857 1.00 95.81 116 MET A C 1
ATOM 922 O O . MET A 1 116 ? -0.269 10.172 2.709 1.00 95.81 116 MET A O 1
ATOM 926 N N . LYS A 1 117 ? -1.867 8.827 1.873 1.00 96.69 117 LYS A N 1
ATOM 927 C CA . LYS A 1 117 ? -2.849 9.017 2.941 1.00 96.69 117 LYS A CA 1
ATOM 928 C C . LYS A 1 117 ? -3.151 7.663 3.571 1.00 96.69 117 LYS A C 1
ATOM 930 O O . LYS A 1 117 ? -3.489 6.723 2.858 1.00 96.69 117 LYS A O 1
ATOM 935 N N . ALA A 1 118 ? -3.056 7.565 4.893 1.00 95.81 118 ALA A N 1
ATOM 936 C CA . ALA A 1 118 ? -3.441 6.368 5.632 1.00 95.81 118 ALA A CA 1
ATOM 937 C C . ALA A 1 118 ? -4.777 6.569 6.347 1.00 95.81 118 ALA A C 1
ATOM 939 O O . ALA A 1 118 ? -5.001 7.564 7.043 1.00 95.81 118 ALA A O 1
ATOM 940 N N . PHE A 1 119 ? -5.639 5.564 6.229 1.00 96.31 119 PHE A N 1
ATOM 941 C CA . PHE A 1 119 ? -6.926 5.484 6.906 1.00 96.31 119 PHE A CA 1
ATOM 942 C C . PHE A 1 119 ? -6.965 4.179 7.698 1.00 96.31 119 PHE A C 1
ATOM 944 O O . PHE A 1 119 ? -6.743 3.108 7.139 1.00 96.31 119 PHE A O 1
ATOM 951 N N . ILE A 1 120 ? -7.232 4.255 9.002 1.00 94.69 120 ILE A N 1
ATOM 952 C CA . ILE A 1 120 ? -7.314 3.064 9.857 1.00 94.69 120 ILE A CA 1
ATOM 953 C C . ILE A 1 120 ? -8.770 2.668 10.100 1.00 94.69 120 ILE A C 1
ATOM 955 O O . ILE A 1 120 ? -9.629 3.526 10.295 1.00 94.69 120 ILE A O 1
ATOM 959 N N . ASN A 1 121 ? -9.038 1.360 10.148 1.00 92.44 121 ASN A N 1
ATOM 960 C CA . ASN A 1 121 ? -10.354 0.797 10.476 1.00 92.44 121 ASN A CA 1
ATOM 961 C C . ASN A 1 121 ? -11.500 1.333 9.592 1.00 92.44 121 ASN A C 1
ATOM 963 O O . ASN A 1 121 ? -12.596 1.602 10.084 1.00 92.44 121 ASN A O 1
ATOM 967 N N . LYS A 1 122 ? -11.233 1.507 8.291 1.00 90.12 122 LYS A N 1
ATOM 968 C CA . LYS A 1 122 ? -12.226 1.852 7.269 1.00 90.12 122 LYS A CA 1
ATOM 969 C C . LYS A 1 122 ? -12.284 0.749 6.218 1.00 90.12 122 LYS A C 1
ATOM 971 O O . LYS A 1 122 ? -11.271 0.416 5.610 1.00 90.12 122 LYS A O 1
ATOM 976 N N . ASP A 1 123 ? -13.463 0.172 6.028 1.00 84.94 123 ASP A N 1
ATOM 977 C CA . ASP A 1 123 ? -13.730 -0.853 5.018 1.00 84.94 123 ASP A CA 1
ATOM 978 C C . ASP A 1 123 ? -14.346 -0.308 3.724 1.00 84.94 123 ASP A C 1
ATOM 980 O O . ASP A 1 123 ? -14.167 -0.928 2.681 1.00 84.94 123 ASP A O 1
ATOM 984 N N . ASP A 1 124 ? -14.981 0.859 3.796 1.00 88.94 124 ASP A N 1
ATOM 985 C CA . ASP A 1 124 ? -15.756 1.482 2.715 1.00 88.94 124 ASP A CA 1
ATOM 986 C C . ASP A 1 124 ? -14.998 2.641 2.036 1.00 88.94 124 ASP A C 1
ATOM 988 O O . ASP A 1 124 ? -15.607 3.583 1.555 1.00 88.94 124 ASP A O 1
ATOM 992 N N . LEU A 1 125 ? -13.659 2.656 2.072 1.00 93.44 125 LEU A N 1
ATOM 993 C CA . LEU A 1 125 ? -12.893 3.740 1.444 1.00 93.44 125 LEU A CA 1
ATOM 994 C C . LEU A 1 125 ? -12.899 3.575 -0.083 1.00 93.44 125 LEU A C 1
ATOM 996 O O . LEU A 1 125 ? -12.441 2.555 -0.597 1.00 93.44 125 LEU A O 1
ATOM 1000 N N . ASP A 1 126 ? -13.361 4.601 -0.787 1.00 93.69 126 ASP A N 1
ATOM 1001 C CA . ASP A 1 126 ? -13.396 4.676 -2.247 1.00 93.69 126 ASP A CA 1
ATOM 1002 C C . ASP A 1 126 ? -12.912 6.059 -2.720 1.00 93.69 126 ASP A C 1
ATOM 1004 O O . ASP A 1 126 ? -12.656 6.941 -1.900 1.00 93.69 126 ASP A O 1
ATOM 1008 N N . PHE A 1 127 ? -12.750 6.265 -4.028 1.00 93.00 127 PHE A N 1
ATOM 1009 C CA . PHE A 1 127 ? -12.201 7.519 -4.559 1.00 93.00 127 PHE A CA 1
ATOM 1010 C C . PHE A 1 127 ? -13.071 8.751 -4.255 1.00 93.00 127 PHE A C 1
ATOM 1012 O O . PHE A 1 127 ? -12.514 9.818 -4.005 1.00 93.00 127 PHE A O 1
ATOM 1019 N N . ASP A 1 128 ? -14.400 8.615 -4.202 1.00 91.19 128 ASP A N 1
ATOM 1020 C CA . ASP A 1 128 ? -15.323 9.721 -3.908 1.00 91.19 128 ASP A CA 1
ATOM 1021 C C . ASP A 1 128 ? -15.154 10.205 -2.459 1.00 91.19 128 ASP A C 1
ATOM 1023 O O . ASP A 1 128 ? -15.034 11.402 -2.173 1.00 91.19 128 ASP A O 1
ATOM 1027 N N . ASN A 1 129 ? -15.056 9.260 -1.520 1.00 93.12 129 ASN A N 1
ATOM 1028 C CA . ASN A 1 129 ? -14.960 9.587 -0.103 1.00 93.12 129 ASN A CA 1
ATOM 1029 C C . ASN A 1 129 ? -13.523 9.768 0.411 1.00 93.12 129 ASN A C 1
ATOM 1031 O O . ASN A 1 129 ? -13.342 10.419 1.446 1.00 93.12 129 ASN A O 1
ATOM 1035 N N . ALA A 1 130 ? -12.501 9.263 -0.286 1.00 91.94 130 ALA A N 1
ATOM 1036 C CA . ALA A 1 130 ? -11.100 9.378 0.123 1.00 91.94 130 ALA A CA 1
ATOM 1037 C C . ALA A 1 130 ? -10.595 10.828 0.111 1.00 91.94 130 ALA A C 1
ATOM 1039 O O . ALA A 1 130 ? -9.712 11.185 0.896 1.00 91.94 130 ALA A O 1
ATOM 1040 N N . GLU A 1 131 ? -11.157 11.682 -0.747 1.00 89.62 131 GLU A N 1
ATOM 1041 C CA . GLU A 1 131 ? -10.804 13.104 -0.796 1.00 89.62 131 GLU A CA 1
ATOM 1042 C C . GLU A 1 131 ? -11.457 13.915 0.326 1.00 89.62 131 GLU A C 1
ATOM 1044 O O . GLU A 1 131 ? -10.837 14.823 0.881 1.00 89.62 131 GLU A O 1
ATOM 1049 N N . SER A 1 132 ? -12.693 13.564 0.687 1.00 91.88 132 SER A N 1
ATOM 1050 C CA . SER A 1 132 ? -13.478 14.277 1.702 1.00 91.88 132 SER A CA 1
ATOM 1051 C C . SER A 1 132 ? -13.257 13.750 3.124 1.00 91.88 132 SER A C 1
ATOM 1053 O O . SER A 1 132 ? -13.540 14.445 4.103 1.00 91.88 132 SER A O 1
ATOM 1055 N N . THR A 1 133 ? -12.766 12.519 3.266 1.00 94.06 133 THR A N 1
ATOM 1056 C CA . THR A 1 133 ? -12.470 11.909 4.565 1.00 94.06 133 THR A CA 1
ATOM 1057 C C . THR A 1 133 ? -11.130 12.411 5.088 1.00 94.06 133 THR A C 1
ATOM 1059 O O . THR A 1 133 ? -10.117 12.355 4.398 1.00 94.06 133 THR A O 1
ATOM 1062 N N . VAL A 1 134 ? -11.100 12.843 6.350 1.00 95.50 134 VAL A N 1
ATOM 1063 C CA . VAL A 1 134 ? -9.848 13.226 7.015 1.00 95.50 134 VAL A CA 1
ATOM 1064 C C . VAL A 1 134 ? -8.974 11.978 7.200 1.00 95.50 134 VAL A C 1
ATOM 1066 O O . VAL A 1 134 ? -9.413 11.038 7.876 1.00 95.50 134 VAL A O 1
ATOM 1069 N N . PRO A 1 135 ? -7.758 11.938 6.623 1.00 96.44 135 PRO A N 1
ATOM 1070 C CA . PRO A 1 135 ? -6.860 10.812 6.813 1.00 96.44 135 PRO A CA 1
ATOM 1071 C C . PRO A 1 135 ? -6.373 10.760 8.260 1.00 96.44 135 PRO A C 1
ATOM 1073 O O . PRO A 1 135 ? -6.274 11.775 8.948 1.00 96.44 135 PRO A O 1
ATOM 1076 N N . THR A 1 136 ? -6.051 9.557 8.731 1.00 96.38 136 THR A N 1
ATOM 1077 C CA . THR A 1 136 ? -5.408 9.396 10.043 1.00 96.38 136 THR A CA 1
ATOM 1078 C C . THR A 1 136 ? -4.028 10.041 10.020 1.00 96.38 136 THR A C 1
ATOM 1080 O O . THR A 1 136 ? -3.651 10.715 10.977 1.00 96.38 136 THR A O 1
ATOM 1083 N N . GLN A 1 137 ? -3.303 9.845 8.917 1.00 95.81 137 GLN A N 1
ATOM 1084 C CA . GLN A 1 137 ? -1.991 10.423 8.649 1.00 95.81 137 GLN A CA 1
ATOM 1085 C C . GLN A 1 137 ? -1.818 10.669 7.151 1.00 95.81 137 GLN A C 1
ATOM 1087 O O . GLN A 1 137 ? -2.378 9.943 6.326 1.00 95.81 137 GLN A O 1
ATOM 1092 N N . GLU A 1 138 ? -1.042 11.692 6.815 1.00 96.62 138 GLU A N 1
ATOM 1093 C CA . GLU A 1 138 ? -0.705 12.079 5.448 1.00 96.62 138 GLU A CA 1
ATOM 1094 C C . GLU A 1 138 ? 0.797 12.361 5.376 1.00 96.62 138 GLU A C 1
ATOM 1096 O O . GLU A 1 138 ? 1.358 12.976 6.286 1.00 96.62 138 GLU A O 1
ATOM 1101 N N . TRP A 1 139 ? 1.433 11.908 4.298 1.00 96.06 139 TRP A N 1
ATOM 1102 C CA . TRP A 1 139 ? 2.847 12.136 4.020 1.00 96.06 139 TRP A CA 1
ATOM 1103 C C . TRP A 1 139 ? 3.021 12.634 2.590 1.00 96.06 139 TRP A C 1
ATOM 1105 O O . TRP A 1 139 ? 2.429 12.084 1.655 1.00 96.06 139 TRP A O 1
ATOM 1115 N N . ASP A 1 140 ? 3.889 13.628 2.423 1.00 94.12 140 ASP A N 1
ATOM 1116 C CA . ASP A 1 140 ? 4.495 13.929 1.132 1.00 94.12 140 ASP A CA 1
ATOM 1117 C C . ASP A 1 140 ? 5.609 12.905 0.882 1.00 94.12 140 ASP A C 1
ATOM 1119 O O . ASP A 1 140 ? 6.524 12.739 1.696 1.00 94.12 140 ASP A O 1
ATOM 1123 N N . LEU A 1 141 ? 5.492 12.175 -0.224 1.00 91.25 141 LEU A N 1
ATOM 1124 C CA . LEU A 1 141 ? 6.439 11.137 -0.600 1.00 91.25 141 LEU A CA 1
ATOM 1125 C C . LEU A 1 141 ? 7.665 11.775 -1.247 1.00 91.25 141 LEU A C 1
ATOM 1127 O O . LEU A 1 141 ? 7.555 12.711 -2.043 1.00 91.25 141 LEU A O 1
ATOM 1131 N N . VAL A 1 142 ? 8.843 11.262 -0.901 1.00 87.19 142 VAL A N 1
ATOM 1132 C CA . VAL A 1 142 ? 10.082 11.692 -1.547 1.00 87.19 142 VAL A CA 1
ATOM 1133 C C . VAL A 1 142 ? 10.168 11.079 -2.939 1.00 87.19 142 VAL A C 1
ATOM 1135 O O . VAL A 1 142 ? 9.898 9.892 -3.121 1.00 87.19 142 VAL A O 1
ATOM 1138 N N . GLU A 1 143 ? 10.546 11.899 -3.918 1.00 80.69 143 GLU A N 1
ATOM 1139 C CA . GLU A 1 143 ? 10.887 11.402 -5.246 1.00 80.69 143 GLU A CA 1
ATOM 1140 C C . GLU A 1 143 ? 12.139 10.537 -5.120 1.00 80.69 143 GLU A C 1
ATOM 1142 O O . GLU A 1 143 ? 13.187 10.994 -4.644 1.00 80.69 143 GLU A O 1
ATOM 1147 N N . ASP A 1 144 ? 12.014 9.272 -5.505 1.00 72.06 144 ASP A N 1
ATOM 1148 C CA . ASP A 1 144 ? 13.144 8.372 -5.463 1.00 72.06 144 ASP A CA 1
ATOM 1149 C C . ASP A 1 144 ? 14.027 8.599 -6.692 1.00 72.06 144 ASP A C 1
ATOM 1151 O O . ASP A 1 144 ? 13.574 8.522 -7.831 1.00 72.06 144 ASP A O 1
ATOM 1155 N N . THR A 1 145 ? 15.303 8.906 -6.463 1.00 62.81 145 THR A N 1
ATOM 1156 C CA . THR A 1 145 ? 16.268 9.209 -7.533 1.00 62.81 145 THR A CA 1
ATOM 1157 C C . THR A 1 145 ? 17.213 8.045 -7.844 1.00 62.81 145 THR A C 1
ATOM 1159 O O . THR A 1 145 ? 18.033 8.170 -8.750 1.00 62.81 145 THR A O 1
ATOM 1162 N N . HIS A 1 146 ? 17.163 6.944 -7.081 1.00 68.50 146 HIS A N 1
ATOM 1163 C CA . HIS A 1 146 ? 18.174 5.876 -7.127 1.00 68.50 146 HIS A CA 1
ATOM 1164 C C . HIS A 1 146 ? 17.626 4.456 -6.852 1.00 68.50 146 HIS A C 1
ATOM 1166 O O . HIS A 1 146 ? 18.396 3.565 -6.491 1.00 68.50 146 HIS A O 1
ATOM 1172 N N . GLY A 1 147 ? 16.320 4.229 -6.977 1.00 71.12 147 GLY A N 1
ATOM 1173 C CA . GLY A 1 147 ? 15.635 3.016 -6.529 1.00 71.12 147 GLY A CA 1
ATOM 1174 C C . GLY A 1 147 ? 15.855 2.716 -5.042 1.00 71.12 147 GLY A C 1
ATOM 1175 O O . GLY A 1 147 ? 16.123 1.568 -4.681 1.00 71.12 147 GLY A O 1
ATOM 1176 N N . GLN A 1 148 ? 15.840 3.720 -4.164 1.00 80.88 148 GLN A N 1
ATOM 1177 C CA . GLN A 1 148 ? 15.953 3.506 -2.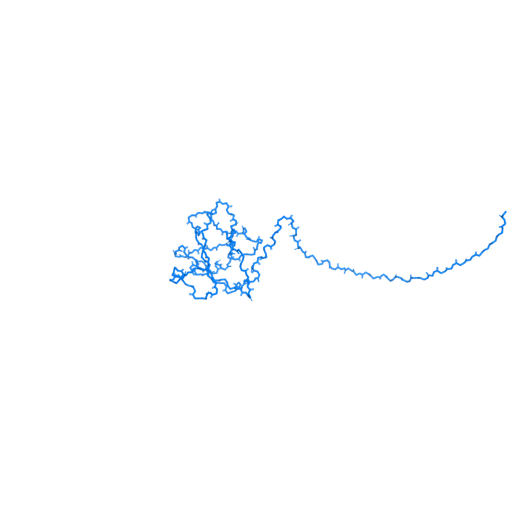723 1.00 80.88 148 GLN A CA 1
ATOM 1178 C C . GLN A 1 148 ? 14.590 3.211 -2.087 1.00 80.88 148 GLN A C 1
ATOM 1180 O O . GLN A 1 148 ? 13.515 3.352 -2.664 1.00 80.88 148 GLN A O 1
ATOM 1185 N N . VAL A 1 149 ? 14.657 2.689 -0.868 1.00 83.88 149 VAL A N 1
ATOM 1186 C CA . VAL A 1 149 ? 13.484 2.361 -0.070 1.00 83.88 149 VAL A CA 1
ATOM 1187 C C . VAL A 1 149 ? 13.313 3.466 0.967 1.00 83.88 149 VAL A C 1
ATOM 1189 O O . VAL A 1 149 ? 14.188 3.650 1.812 1.00 83.88 149 VAL A O 1
ATOM 1192 N N . ALA A 1 150 ? 12.197 4.191 0.911 1.00 88.81 150 ALA A N 1
ATOM 1193 C CA . ALA A 1 150 ? 11.883 5.263 1.848 1.00 88.81 150 ALA A CA 1
ATOM 1194 C C . ALA A 1 150 ? 11.023 4.741 3.009 1.00 88.81 150 ALA A C 1
ATOM 1196 O O . ALA A 1 150 ? 10.073 3.981 2.805 1.00 88.81 150 ALA A O 1
ATOM 1197 N N . GLU A 1 151 ? 11.349 5.157 4.236 1.00 91.12 151 GLU A N 1
ATOM 1198 C CA . GLU A 1 151 ? 10.571 4.851 5.440 1.00 91.12 151 GLU A CA 1
ATOM 1199 C C . GLU A 1 151 ? 9.811 6.094 5.921 1.00 91.12 151 GLU A C 1
ATOM 1201 O O . GLU A 1 151 ? 10.385 7.168 6.093 1.00 91.12 151 GLU A O 1
ATOM 1206 N N . TYR A 1 152 ? 8.516 5.920 6.175 1.00 91.94 152 TYR A N 1
ATOM 1207 C CA . TYR A 1 152 ? 7.599 6.945 6.655 1.00 91.94 152 TYR A CA 1
ATOM 1208 C C . TYR A 1 152 ? 7.060 6.531 8.022 1.00 91.94 152 TYR A C 1
ATOM 1210 O O . TYR A 1 152 ? 6.278 5.586 8.131 1.00 91.94 152 TYR A O 1
ATOM 1218 N N . SER A 1 153 ? 7.493 7.217 9.077 1.00 91.44 153 SER A N 1
ATOM 1219 C CA . SER A 1 153 ? 7.050 6.934 10.446 1.00 91.44 153 SER A CA 1
ATOM 1220 C C . SER A 1 153 ? 5.597 7.347 10.675 1.00 91.44 153 SER A C 1
ATOM 1222 O O . SER A 1 153 ? 5.139 8.361 10.141 1.00 91.44 153 SER A O 1
ATOM 1224 N N . THR A 1 154 ? 4.911 6.575 11.516 1.00 84.12 154 THR A N 1
ATOM 1225 C CA . THR A 1 154 ? 3.519 6.786 11.940 1.00 84.12 154 THR A CA 1
ATOM 1226 C C . THR A 1 154 ? 3.464 7.206 13.399 1.00 84.12 154 THR A C 1
ATOM 1228 O O . THR A 1 154 ? 4.131 6.537 14.219 1.00 84.12 154 THR A O 1
#